Protein AF-K1SAJ4-F1 (afdb_monomer_lite)

InterPro domains:
  IPR003029 S1 domain [PS50126] (34-60)
  IPR003029 S1 domain [SM00316] (32-92)
  IPR012340 Nucleic acid-binding, OB-fold [G3DSA:2.40.50.140] (32-91)
  IPR012340 Nucleic acid-binding, OB-fold [SSF50249] (13-89)

Secondary structure (DSSP, 8-state):
--EEEEE-TTSPEEEESGGGG--HHHHHTT--TT-EEEEEEEEEETTEEEEEEETTEEEEE---TT--TT-EEEEEEEEEEGGGTEEEEEEEES------------S--SS--SEEE-S-TT-SS--EEE-

Radius of gyration: 16.18 Å; chains: 1; bounding box: 36×30×43 Å

Foldseek 3Di:
DWAFQDADPVRDTDIDPQLQQDALVVVCVVDDAFDKAKWFFAAADPQFTWTHRGRNAIATEGHDPVDDGGFIFIWHFHDQDQQASHTYIYTDGRDDPDRDDHDRDTPDDDDHDQKGWRHDPNYPDTDIGGD

Sequence (131 aa):
LCAIKNRDEQDRIVLTLRELLGTWSENAACFAAGETVVGIVRSVEDYGVFIEIAPNLAGLAEPDTALHPGQTVSVYIKSILPDKMKIKLVVVNKNLNQKMRFEPHYFVTRGRLDRWIYSTPQSRKQIETVF

Structure (mmCIF, N/CA/C/O backbone):
data_AF-K1SAJ4-F1
#
_entry.id   AF-K1SAJ4-F1
#
loop_
_atom_site.group_PDB
_atom_site.id
_atom_site.type_symbol
_atom_site.label_atom_id
_atom_site.label_alt_id
_atom_site.label_comp_id
_atom_site.label_asym_id
_atom_site.label_entity_id
_atom_site.label_seq_id
_atom_site.pdbx_PDB_ins_code
_atom_site.Cartn_x
_atom_site.Cartn_y
_atom_site.Cartn_z
_atom_site.occupancy
_atom_site.B_iso_or_equiv
_atom_site.auth_seq_id
_atom_site.auth_comp_id
_atom_site.auth_asym_id
_atom_site.auth_atom_id
_atom_site.pdbx_PDB_model_num
ATOM 1 N N . LEU A 1 1 ? -20.354 2.437 5.449 1.00 83.31 1 LEU A N 1
ATOM 2 C CA . LEU A 1 1 ? -19.931 1.538 6.547 1.00 83.31 1 LEU A CA 1
ATOM 3 C C . LEU A 1 1 ? -18.793 2.217 7.304 1.00 83.31 1 LEU A C 1
ATOM 5 O O . LEU A 1 1 ? -17.989 2.819 6.616 1.00 83.31 1 LEU A O 1
ATOM 9 N N . CYS A 1 2 ? -18.717 2.175 8.638 1.00 88.31 2 CYS A N 1
ATOM 10 C CA . CYS A 1 2 ? -17.608 2.748 9.424 1.00 88.31 2 CYS A CA 1
ATOM 11 C C . CYS A 1 2 ? -17.480 2.051 10.790 1.00 88.31 2 CYS A C 1
ATOM 13 O O . CYS A 1 2 ? -18.470 1.517 11.288 1.00 88.31 2 CYS A O 1
ATOM 15 N N . ALA A 1 3 ? -16.293 2.093 11.398 1.00 91.00 3 ALA A N 1
ATOM 16 C CA . ALA A 1 3 ? -16.049 1.634 12.763 1.00 91.00 3 ALA A CA 1
ATOM 17 C C . ALA A 1 3 ? -15.833 2.828 13.698 1.00 91.00 3 ALA A C 1
ATOM 19 O O . ALA A 1 3 ? -15.268 3.843 13.291 1.00 91.00 3 ALA A O 1
ATOM 20 N N . ILE A 1 4 ? -16.275 2.707 14.949 1.00 91.94 4 ILE A N 1
ATOM 21 C CA . ILE A 1 4 ? -15.950 3.671 16.004 1.00 91.94 4 ILE A CA 1
ATOM 22 C C . ILE A 1 4 ? -14.535 3.363 16.462 1.00 91.94 4 ILE A C 1
ATOM 24 O O . ILE A 1 4 ? -14.306 2.259 16.933 1.00 91.94 4 ILE A O 1
ATOM 28 N N . LYS A 1 5 ? -13.613 4.314 16.294 1.00 90.62 5 LYS A N 1
ATOM 29 C CA . LYS A 1 5 ? -12.206 4.168 16.669 1.00 90.62 5 LYS A CA 1
ATOM 30 C C . LYS A 1 5 ? -11.974 4.439 18.150 1.00 90.62 5 LYS A C 1
ATOM 32 O O . LYS A 1 5 ? -11.359 3.627 18.815 1.00 90.62 5 LYS A O 1
ATOM 37 N N . ASN A 1 6 ? -12.406 5.604 18.619 1.00 92.44 6 ASN A N 1
ATOM 38 C CA . ASN A 1 6 ? -12.320 6.050 20.008 1.00 92.44 6 ASN A CA 1
ATOM 39 C C . ASN A 1 6 ? -13.181 7.314 20.194 1.00 92.44 6 ASN A C 1
ATOM 41 O O . ASN A 1 6 ? -13.912 7.726 19.286 1.00 92.44 6 ASN A O 1
ATOM 45 N N . ARG A 1 7 ? -13.090 7.928 21.376 1.00 94.00 7 ARG A N 1
ATOM 46 C CA . ARG A 1 7 ? -13.540 9.300 21.629 1.00 94.00 7 ARG A CA 1
ATOM 47 C C . ARG A 1 7 ? -12.326 10.212 21.750 1.00 94.00 7 ARG A C 1
ATOM 49 O O . ARG A 1 7 ? -11.306 9.791 22.294 1.00 94.00 7 ARG A O 1
ATOM 56 N N . ASP A 1 8 ? -12.417 11.415 21.201 1.00 93.44 8 ASP A N 1
ATOM 57 C CA . ASP A 1 8 ? -11.362 12.416 21.355 1.00 93.44 8 ASP A CA 1
ATOM 58 C C . ASP A 1 8 ? -11.462 13.159 22.700 1.00 93.44 8 ASP A C 1
ATOM 60 O O . ASP A 1 8 ? -12.353 12.905 23.509 1.00 93.44 8 ASP A O 1
ATOM 64 N N . GLU A 1 9 ? -10.538 14.092 22.944 1.00 94.62 9 GLU A N 1
ATOM 65 C 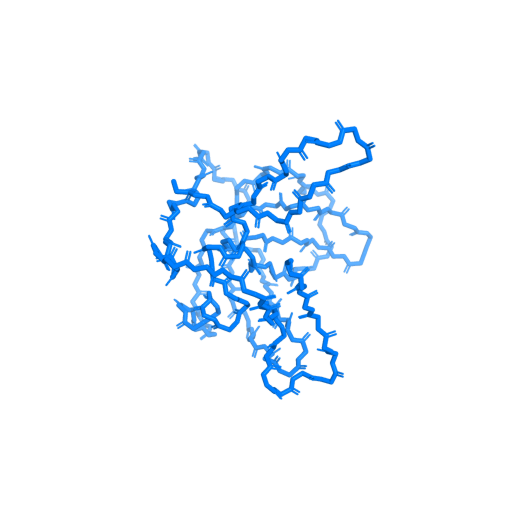CA . GLU A 1 9 ? -10.483 14.893 24.179 1.00 94.62 9 GLU A CA 1
ATOM 66 C C . GLU A 1 9 ? -11.742 15.747 24.416 1.00 94.62 9 GLU A C 1
ATOM 68 O O . GLU A 1 9 ? -11.988 16.199 25.531 1.00 94.62 9 GLU A O 1
ATOM 73 N N . GLN A 1 10 ? -12.548 15.965 23.374 1.00 96.12 10 GLN A N 1
ATOM 74 C CA . GLN A 1 10 ? -13.785 16.745 23.400 1.00 96.12 10 GLN A CA 1
ATOM 75 C C . GLN A 1 10 ? -15.028 15.838 23.458 1.00 96.12 10 GLN A C 1
ATOM 77 O O . GLN A 1 10 ? -16.137 16.303 23.203 1.00 96.12 10 GLN A O 1
ATOM 82 N N . ASP A 1 11 ? -14.842 14.552 23.775 1.00 93.88 11 ASP A N 1
ATOM 83 C CA . ASP A 1 11 ? -15.873 13.511 23.839 1.00 93.88 11 ASP A CA 1
ATOM 84 C C . ASP A 1 11 ? -16.600 13.245 22.504 1.00 93.88 11 ASP A C 1
ATOM 86 O O . ASP A 1 11 ? -17.705 12.694 22.453 1.00 93.88 11 ASP A O 1
ATOM 90 N N . ARG A 1 12 ? -15.981 13.598 21.372 1.00 96.00 12 ARG A N 1
ATOM 91 C CA . ARG A 1 12 ? -16.549 13.324 20.047 1.00 96.00 12 ARG A CA 1
ATOM 92 C C . ARG A 1 12 ? -16.173 11.926 19.588 1.00 96.00 12 ARG A C 1
ATOM 94 O O . ARG A 1 12 ? -15.053 11.467 19.790 1.00 96.00 12 ARG A O 1
ATOM 101 N N . ILE A 1 13 ? -17.104 11.266 18.905 1.00 94.56 13 ILE A N 1
ATOM 102 C CA . ILE A 1 13 ? -16.881 9.940 18.323 1.00 94.56 13 ILE A CA 1
ATOM 103 C C . ILE A 1 13 ? -15.970 10.070 17.099 1.00 94.56 13 ILE A C 1
ATOM 105 O O . ILE A 1 13 ? -16.333 10.702 16.107 1.00 94.56 13 ILE A O 1
ATOM 109 N N . VAL A 1 14 ? -14.814 9.413 17.147 1.00 94.06 14 VAL A N 1
ATOM 110 C CA . VAL A 1 14 ? -13.897 9.295 16.012 1.00 94.06 14 VAL A CA 1
ATOM 111 C C . VAL A 1 14 ? -14.259 8.045 15.224 1.00 94.06 14 VAL A C 1
ATOM 113 O O . VAL A 1 14 ? -14.325 6.946 15.773 1.00 94.06 14 VAL A O 1
ATOM 116 N N . LEU A 1 15 ? -14.483 8.204 13.923 1.00 93.88 15 LEU A N 1
ATOM 117 C CA . LEU A 1 15 ? -14.830 7.111 13.019 1.00 93.88 15 LEU A CA 1
ATOM 118 C C . LEU A 1 15 ? -13.646 6.752 12.120 1.00 93.88 15 LEU A C 1
ATOM 120 O O . LEU A 1 15 ? -12.860 7.613 11.730 1.00 93.88 15 LEU A O 1
ATOM 124 N N . THR A 1 16 ? -13.543 5.479 11.754 1.00 91.75 16 THR A N 1
ATOM 125 C CA . THR A 1 16 ? -12.525 4.973 10.832 1.00 91.75 16 THR A CA 1
ATOM 126 C C . THR A 1 16 ? -13.130 4.068 9.763 1.00 91.75 16 THR A C 1
ATOM 128 O O . THR A 1 16 ? -14.070 3.306 10.002 1.00 91.75 16 THR A O 1
ATOM 131 N N . LEU A 1 17 ? -12.578 4.174 8.555 1.00 92.25 17 LEU A N 1
ATOM 132 C CA . LEU A 1 17 ? -12.814 3.249 7.443 1.00 92.25 17 LEU A CA 1
ATOM 133 C C . LEU A 1 17 ? -11.650 2.280 7.251 1.00 92.25 17 LEU A C 1
ATOM 135 O O . LEU A 1 17 ? -11.812 1.255 6.600 1.00 92.25 17 LEU A O 1
ATOM 139 N N . ARG A 1 18 ? -10.477 2.612 7.793 1.00 91.06 18 ARG A N 1
ATOM 140 C CA . ARG A 1 18 ? -9.210 1.978 7.442 1.00 91.06 18 ARG A CA 1
ATOM 141 C C . ARG A 1 18 ? -9.221 0.486 7.748 1.00 91.06 18 ARG A C 1
ATOM 143 O O . ARG A 1 18 ? -8.875 -0.310 6.887 1.00 91.06 18 ARG A O 1
ATOM 150 N N . GLU A 1 19 ? -9.657 0.119 8.943 1.00 92.88 19 GLU A N 1
ATOM 151 C CA . GLU A 1 19 ? -9.731 -1.264 9.411 1.00 92.88 19 GLU A CA 1
ATOM 152 C C . GLU A 1 19 ? -10.815 -2.073 8.687 1.00 92.88 19 GLU A C 1
ATOM 154 O O . GLU A 1 19 ? -10.771 -3.291 8.668 1.00 92.88 19 GLU A O 1
ATOM 159 N N . LEU A 1 20 ? -11.771 -1.425 8.019 1.00 93.12 20 LEU A N 1
ATOM 160 C CA . LEU A 1 20 ? -12.790 -2.138 7.244 1.00 93.12 20 LEU A CA 1
ATOM 161 C C . LEU A 1 20 ? -12.281 -2.528 5.854 1.00 93.12 20 LEU A C 1
ATOM 163 O O . LEU A 1 20 ? -12.811 -3.457 5.255 1.00 93.12 20 LEU A O 1
ATOM 167 N N . LEU A 1 21 ? -11.255 -1.833 5.356 1.00 93.44 21 LEU A N 1
ATOM 168 C CA . LEU A 1 21 ? -10.667 -2.014 4.025 1.00 93.44 21 LEU A CA 1
ATOM 169 C C . LEU A 1 21 ? -9.527 -3.048 4.008 1.00 93.44 21 LEU A C 1
ATOM 171 O O . LEU A 1 21 ? -8.708 -3.056 3.094 1.00 93.44 21 LEU A O 1
ATOM 175 N N . GLY A 1 22 ? -9.457 -3.908 5.025 1.00 92.75 22 GLY A N 1
ATOM 176 C CA . GLY A 1 22 ? -8.538 -5.043 5.068 1.00 92.75 22 GLY A CA 1
ATOM 177 C C . GLY A 1 22 ? -7.131 -4.707 5.546 1.00 92.75 22 GLY A C 1
ATOM 178 O O . GLY A 1 22 ? -6.664 -3.566 5.540 1.00 92.75 22 GLY A O 1
ATOM 179 N N . THR A 1 23 ? -6.445 -5.740 6.003 1.00 94.38 23 THR A N 1
ATOM 180 C CA . THR A 1 23 ? -5.051 -5.720 6.437 1.00 94.38 23 THR A CA 1
ATOM 181 C C . THR A 1 23 ? -4.104 -5.636 5.241 1.00 94.38 23 THR A C 1
ATOM 183 O O . THR A 1 23 ? -4.506 -5.745 4.081 1.00 94.38 23 THR A O 1
ATOM 186 N N . TRP A 1 24 ? -2.807 -5.472 5.516 1.00 94.38 24 TRP A N 1
ATOM 187 C CA . TRP A 1 24 ? -1.793 -5.568 4.467 1.00 94.38 24 TRP A CA 1
ATOM 188 C C . TRP A 1 24 ? -1.839 -6.938 3.778 1.00 94.38 24 TRP A C 1
ATOM 190 O O . TRP A 1 24 ? -1.783 -7.001 2.556 1.00 94.38 24 TRP A O 1
ATOM 200 N N . SER A 1 25 ? -1.979 -8.025 4.549 1.00 93.75 25 SER A N 1
ATOM 201 C CA . SER A 1 25 ? -1.997 -9.399 4.028 1.00 93.75 25 SER A CA 1
ATOM 202 C C . SER A 1 25 ? -3.195 -9.660 3.124 1.00 93.75 25 SER A C 1
ATOM 204 O O . SER A 1 25 ? -3.031 -10.223 2.048 1.00 93.75 25 SER A O 1
ATOM 206 N N . GLU A 1 26 ? -4.385 -9.246 3.558 1.00 95.06 26 GLU A N 1
ATOM 207 C CA . GLU A 1 26 ? -5.626 -9.436 2.804 1.00 95.06 26 GLU A CA 1
ATOM 208 C C . GLU A 1 26 ? -5.580 -8.709 1.462 1.00 95.06 26 GLU A C 1
ATOM 210 O O . GLU A 1 26 ? -5.859 -9.312 0.431 1.00 95.06 26 GLU A O 1
ATOM 215 N N . ASN A 1 27 ? -5.142 -7.448 1.459 1.00 95.50 27 ASN A N 1
ATOM 216 C CA . ASN A 1 27 ? -5.008 -6.690 0.220 1.00 95.50 27 ASN A CA 1
ATOM 217 C C . ASN A 1 27 ? -3.870 -7.228 -0.659 1.00 95.50 27 ASN A C 1
ATOM 219 O O . ASN A 1 27 ? -4.018 -7.298 -1.874 1.00 95.50 27 ASN A O 1
ATOM 223 N N . ALA A 1 28 ? -2.736 -7.630 -0.075 1.00 95.25 28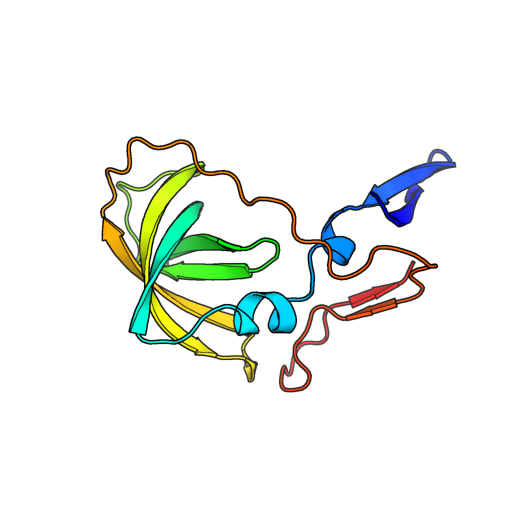 ALA A N 1
ATOM 224 C CA . ALA A 1 28 ? -1.612 -8.185 -0.833 1.00 95.25 28 ALA A CA 1
ATOM 225 C C . ALA A 1 28 ? -1.953 -9.527 -1.496 1.00 95.25 28 ALA A C 1
ATOM 227 O O . ALA A 1 28 ? -1.416 -9.821 -2.559 1.00 95.25 28 ALA A O 1
ATOM 228 N N . ALA A 1 29 ? -2.849 -10.321 -0.901 1.00 94.69 29 ALA A N 1
ATOM 229 C CA . ALA A 1 29 ? -3.301 -11.596 -1.456 1.00 94.69 29 ALA A CA 1
ATOM 230 C C . ALA A 1 29 ? -4.096 -11.445 -2.766 1.00 94.69 29 ALA A C 1
ATOM 232 O O . ALA A 1 29 ? -4.244 -12.420 -3.499 1.00 94.69 29 ALA A O 1
ATOM 233 N N . CYS A 1 30 ? -4.582 -10.240 -3.080 1.00 93.81 30 CYS A N 1
ATOM 234 C CA . CYS A 1 30 ? -5.233 -9.935 -4.353 1.00 93.81 30 CYS A CA 1
ATOM 235 C C . CYS A 1 30 ? -4.247 -9.768 -5.519 1.00 93.81 30 CYS A C 1
ATOM 237 O O . CYS A 1 30 ? -4.698 -9.585 -6.647 1.00 93.81 30 CYS A O 1
ATOM 239 N N . PHE A 1 31 ? -2.937 -9.816 -5.256 1.00 96.25 31 PHE A N 1
ATOM 240 C CA . PHE A 1 31 ? -1.894 -9.535 -6.236 1.00 96.25 31 PHE A CA 1
ATOM 241 C C . PHE A 1 31 ? -0.821 -10.630 -6.285 1.00 96.25 31 PHE A C 1
ATOM 243 O O . PHE A 1 31 ? -0.535 -11.311 -5.298 1.00 96.25 31 PHE A O 1
ATOM 250 N N . ALA A 1 32 ? -0.164 -10.753 -7.434 1.00 96.75 32 ALA A N 1
ATOM 251 C CA . ALA A 1 32 ? 0.944 -11.658 -7.693 1.00 96.75 32 ALA A CA 1
ATOM 252 C C . ALA A 1 32 ? 2.170 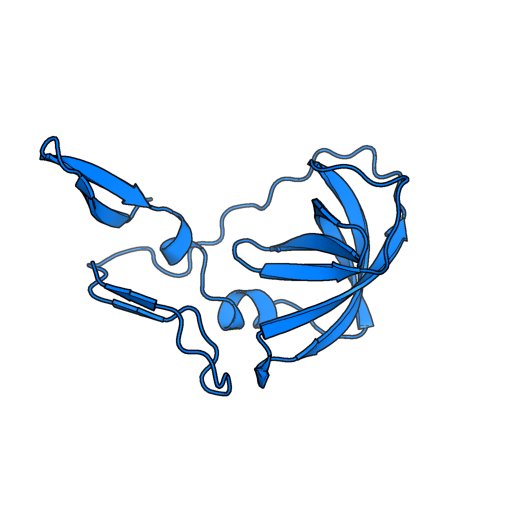-10.906 -8.232 1.00 96.75 32 ALA A C 1
ATOM 254 O O . ALA A 1 32 ? 2.076 -9.918 -8.956 1.00 96.75 32 ALA A O 1
ATOM 255 N N . ALA A 1 33 ? 3.370 -11.395 -7.913 1.00 97.31 33 ALA A N 1
ATOM 256 C CA . ALA A 1 33 ? 4.569 -10.895 -8.578 1.00 97.31 33 ALA A CA 1
ATOM 257 C C . ALA A 1 33 ? 4.522 -11.252 -10.073 1.00 97.31 33 ALA A C 1
ATOM 259 O O . ALA A 1 33 ? 4.196 -12.381 -10.432 1.00 97.31 33 ALA A O 1
ATOM 260 N N . GLY A 1 34 ? 4.890 -10.303 -10.930 1.00 97.31 34 GLY A N 1
ATOM 261 C CA . GLY A 1 34 ? 4.883 -10.480 -12.381 1.00 97.31 34 GLY A CA 1
ATOM 262 C C . GLY A 1 34 ? 3.721 -9.819 -13.115 1.00 97.31 34 GLY A C 1
ATOM 263 O O . GLY A 1 34 ? 3.742 -9.770 -14.342 1.00 97.31 34 GLY A O 1
ATOM 264 N N . GLU A 1 35 ? 2.728 -9.290 -12.405 1.00 97.12 35 GLU A N 1
ATOM 265 C CA . GLU A 1 35 ? 1.622 -8.577 -13.038 1.00 97.12 35 GLU A CA 1
ATOM 266 C C . GLU A 1 35 ? 1.851 -7.059 -13.089 1.00 97.12 35 GLU A C 1
ATOM 268 O O . GLU A 1 35 ? 2.644 -6.492 -12.330 1.00 97.12 35 GLU A O 1
ATOM 273 N N . THR A 1 36 ? 1.115 -6.399 -13.983 1.00 96.94 36 THR A N 1
ATOM 274 C CA . THR A 1 36 ? 1.081 -4.942 -14.106 1.00 96.94 36 THR A CA 1
ATOM 275 C C . THR A 1 36 ? -0.283 -4.435 -13.665 1.00 96.94 36 THR A C 1
ATOM 277 O O . THR A 1 36 ? -1.301 -4.818 -14.237 1.00 96.94 36 THR A O 1
ATOM 280 N N . VAL A 1 37 ? -0.299 -3.535 -12.689 1.00 95.75 37 VAL A N 1
ATOM 281 C CA . VAL A 1 37 ? -1.515 -2.942 -12.123 1.00 95.75 37 VAL A CA 1
ATOM 282 C C . VAL A 1 37 ? -1.490 -1.428 -12.247 1.00 95.75 37 VAL A C 1
ATOM 284 O O . VAL A 1 37 ? -0.462 -0.821 -12.559 1.00 95.75 37 VAL A O 1
ATOM 287 N N . VAL A 1 38 ? -2.636 -0.800 -12.012 1.00 95.75 38 VAL A N 1
ATOM 288 C CA . VAL A 1 38 ? -2.719 0.652 -11.872 1.00 95.75 38 VAL A CA 1
ATOM 289 C C . VAL A 1 38 ? -2.591 1.003 -10.394 1.00 95.75 38 VAL A C 1
ATOM 291 O O . VAL A 1 38 ? -3.187 0.349 -9.542 1.00 95.75 38 VAL A O 1
ATOM 294 N N . GLY A 1 39 ? -1.806 2.031 -10.098 1.00 95.75 39 GLY A N 1
ATOM 295 C CA . GLY A 1 39 ? -1.661 2.586 -8.764 1.00 95.75 39 GLY A CA 1
ATOM 296 C C . GLY A 1 39 ? -1.688 4.108 -8.774 1.00 95.75 39 GLY A C 1
ATOM 297 O O . GLY A 1 39 ? -1.637 4.753 -9.823 1.00 95.75 39 GLY A O 1
ATOM 298 N N . ILE A 1 40 ? -1.762 4.683 -7.581 1.00 96.19 40 ILE A N 1
ATOM 299 C CA . ILE A 1 40 ? -1.789 6.125 -7.352 1.00 96.19 40 ILE A CA 1
ATOM 300 C C . ILE A 1 40 ? -0.548 6.498 -6.547 1.00 96.19 40 ILE A C 1
ATOM 302 O O . ILE A 1 40 ? -0.270 5.907 -5.502 1.00 96.19 40 ILE A O 1
ATOM 306 N N . VAL A 1 41 ? 0.214 7.479 -7.024 1.00 96.62 41 VAL A N 1
ATOM 307 C CA . VAL A 1 41 ? 1.372 8.009 -6.300 1.00 96.62 41 VAL A CA 1
ATOM 308 C C . VAL A 1 41 ? 0.884 8.649 -5.002 1.00 96.62 41 VAL A C 1
ATOM 310 O O . VAL A 1 41 ? 0.093 9.589 -5.018 1.00 96.62 41 VAL A O 1
ATOM 313 N N . ARG A 1 42 ? 1.357 8.143 -3.866 1.00 95.94 42 ARG A N 1
ATOM 314 C CA . ARG A 1 42 ? 1.004 8.643 -2.535 1.00 95.94 42 ARG A CA 1
ATOM 315 C C . ARG A 1 42 ? 1.989 9.699 -2.053 1.00 95.94 42 ARG A C 1
ATOM 317 O O . ARG A 1 42 ? 1.568 10.742 -1.563 1.00 95.94 42 ARG A O 1
ATOM 324 N N . SER A 1 43 ? 3.283 9.424 -2.184 1.00 96.81 43 SER A N 1
ATOM 325 C CA . SER A 1 43 ? 4.350 10.375 -1.880 1.00 96.81 43 SER A CA 1
ATOM 326 C C . SER A 1 43 ? 5.584 10.096 -2.731 1.00 96.81 43 SER A C 1
ATOM 328 O O . SER A 1 43 ? 5.762 8.994 -3.260 1.00 96.81 43 SER A O 1
ATOM 330 N N . VAL A 1 44 ? 6.409 11.124 -2.883 1.00 97.12 44 VAL A N 1
ATOM 331 C CA . VAL A 1 44 ? 7.670 11.088 -3.621 1.00 97.12 44 VAL A CA 1
ATOM 332 C C . VAL A 1 44 ? 8.743 11.514 -2.636 1.00 97.12 44 VAL A C 1
ATOM 334 O O . VAL A 1 44 ? 8.684 12.623 -2.115 1.00 97.12 44 VAL A O 1
ATOM 337 N N . GLU A 1 45 ? 9.688 10.622 -2.371 1.00 96.56 45 GLU A N 1
ATOM 338 C CA . GLU A 1 45 ? 10.821 10.856 -1.481 1.00 96.56 45 GLU A CA 1
ATOM 339 C C . GLU A 1 45 ? 12.126 10.712 -2.274 1.00 96.56 45 GLU A C 1
ATOM 341 O O . GLU A 1 45 ? 12.165 10.030 -3.303 1.00 96.56 45 GLU A O 1
ATOM 346 N N . ASP A 1 46 ? 13.228 11.256 -1.755 1.00 95.31 46 ASP A N 1
ATOM 347 C CA . ASP A 1 46 ? 14.546 11.181 -2.412 1.00 95.31 46 ASP A CA 1
ATOM 348 C C . ASP A 1 46 ? 15.008 9.738 -2.680 1.00 95.31 46 ASP A C 1
ATOM 350 O O . ASP A 1 46 ? 15.741 9.465 -3.629 1.00 95.31 46 ASP A O 1
ATOM 354 N N . TYR A 1 47 ? 14.577 8.794 -1.839 1.00 95.25 47 TYR A N 1
ATOM 355 C CA . TYR A 1 47 ? 14.948 7.380 -1.929 1.00 95.25 47 TYR A CA 1
ATOM 356 C C . TYR A 1 47 ? 13.928 6.512 -2.677 1.00 95.25 47 TYR A C 1
ATOM 358 O O . TYR A 1 47 ? 14.180 5.319 -2.867 1.00 95.25 47 TYR A O 1
ATOM 366 N N . GLY A 1 48 ? 12.789 7.063 -3.100 1.00 96.88 48 GLY A N 1
ATOM 367 C CA . GLY A 1 48 ? 11.812 6.315 -3.882 1.00 96.88 48 GLY A CA 1
ATOM 368 C C . GLY A 1 48 ? 10.409 6.899 -3.873 1.00 96.88 48 GLY A C 1
ATOM 369 O O . GLY A 1 48 ? 10.084 7.822 -3.129 1.00 96.88 48 GLY A O 1
ATOM 370 N N . VAL A 1 49 ? 9.552 6.312 -4.705 1.00 98.06 49 VAL A N 1
ATOM 371 C CA . VAL A 1 49 ? 8.160 6.740 -4.870 1.00 98.06 49 VAL A CA 1
ATOM 372 C C . VAL A 1 49 ? 7.225 5.708 -4.257 1.00 98.06 49 VAL A C 1
ATOM 374 O O . VAL A 1 49 ? 7.262 4.529 -4.620 1.00 98.06 49 VAL A O 1
ATOM 377 N N . PHE A 1 50 ? 6.373 6.144 -3.331 1.00 98.06 50 PHE A N 1
ATOM 378 C CA . PHE A 1 50 ? 5.349 5.293 -2.735 1.00 98.06 50 PHE A CA 1
ATOM 379 C C . PHE A 1 50 ? 4.094 5.323 -3.591 1.00 98.06 50 PHE A C 1
ATOM 381 O O . PHE A 1 50 ? 3.499 6.379 -3.798 1.00 98.06 50 PHE A O 1
ATOM 388 N N . ILE A 1 51 ? 3.674 4.154 -4.063 1.00 97.62 51 ILE A N 1
ATOM 389 C CA . ILE A 1 51 ? 2.529 4.002 -4.958 1.00 97.62 51 ILE A CA 1
ATOM 390 C C . ILE A 1 51 ? 1.535 3.066 -4.284 1.00 97.62 51 ILE A C 1
ATOM 392 O O . ILE A 1 51 ? 1.854 1.916 -3.981 1.00 97.62 51 ILE A O 1
ATOM 396 N N . GLU A 1 52 ? 0.341 3.576 -4.010 1.00 96.94 52 GLU A N 1
ATOM 397 C CA . GLU A 1 52 ? -0.775 2.795 -3.492 1.00 96.94 52 GLU A CA 1
ATOM 398 C C . GLU A 1 52 ? -1.403 2.003 -4.641 1.00 96.94 52 GLU A C 1
ATOM 400 O O . GLU A 1 52 ? -1.688 2.573 -5.692 1.00 96.94 52 GLU A O 1
ATOM 405 N N . ILE A 1 53 ? -1.584 0.695 -4.458 1.00 95.81 53 ILE A N 1
ATOM 406 C CA . ILE A 1 53 ? -2.178 -0.208 -5.466 1.00 95.81 53 ILE A CA 1
ATOM 407 C C . ILE A 1 53 ? -3.483 -0.850 -4.977 1.00 95.81 53 ILE A C 1
ATOM 409 O O . ILE A 1 53 ? -4.244 -1.390 -5.773 1.00 95.81 53 ILE A O 1
ATOM 413 N N . ALA A 1 54 ? -3.751 -0.764 -3.675 1.00 95.19 54 ALA A N 1
ATOM 414 C CA . ALA A 1 54 ? -5.022 -1.074 -3.036 1.00 95.19 54 ALA A CA 1
ATOM 415 C C . ALA A 1 54 ? -5.090 -0.337 -1.686 1.00 95.19 54 ALA A C 1
ATOM 417 O O . ALA A 1 54 ? -4.041 0.058 -1.162 1.00 95.19 54 ALA A O 1
ATOM 418 N N . PRO A 1 55 ? -6.283 -0.171 -1.085 1.00 92.94 55 PRO A N 1
ATOM 419 C CA . PRO A 1 55 ? -6.399 0.376 0.260 1.00 92.94 55 PRO A CA 1
ATOM 420 C C . PRO A 1 55 ? -5.468 -0.337 1.244 1.00 92.94 55 PRO A C 1
ATOM 422 O O . PRO A 1 55 ? -5.319 -1.553 1.204 1.00 92.94 55 PRO A O 1
ATOM 425 N N . ASN A 1 56 ? -4.816 0.421 2.128 1.00 93.00 56 ASN A N 1
ATOM 426 C CA . ASN A 1 56 ? -3.834 -0.101 3.093 1.00 93.00 56 ASN A CA 1
ATOM 427 C C . ASN A 1 56 ? -2.605 -0.803 2.478 1.00 93.00 56 ASN A C 1
ATOM 429 O O . ASN A 1 56 ? -1.786 -1.343 3.230 1.00 93.00 56 ASN A O 1
ATOM 433 N N . LEU A 1 57 ? -2.423 -0.751 1.155 1.00 95.56 57 LEU A N 1
ATOM 434 C CA . LEU A 1 57 ? -1.352 -1.437 0.446 1.00 95.56 57 LEU A CA 1
ATOM 435 C C . LEU A 1 57 ? -0.618 -0.499 -0.518 1.00 95.56 57 LEU A C 1
ATOM 437 O O . LEU A 1 57 ? -1.068 -0.203 -1.625 1.00 95.56 57 LEU A O 1
ATOM 441 N N . ALA A 1 58 ? 0.578 -0.080 -0.104 1.00 96.62 58 ALA A N 1
ATOM 442 C CA . ALA A 1 58 ? 1.495 0.687 -0.937 1.00 96.62 58 ALA A CA 1
ATOM 443 C C . ALA A 1 58 ? 2.791 -0.086 -1.199 1.00 96.62 58 ALA A C 1
ATOM 445 O O . ALA A 1 58 ? 3.323 -0.768 -0.317 1.00 96.62 58 ALA A O 1
ATOM 446 N N . GLY A 1 59 ? 3.308 0.052 -2.416 1.00 97.50 59 GLY A N 1
ATOM 447 C CA . GLY A 1 59 ? 4.631 -0.409 -2.809 1.00 97.50 59 GLY A CA 1
ATOM 448 C C . GLY A 1 59 ? 5.606 0.745 -3.016 1.00 97.50 59 GLY A C 1
ATOM 449 O O . GLY A 1 59 ? 5.217 1.910 -3.065 1.00 97.50 59 GLY A O 1
ATOM 450 N N . LEU A 1 60 ? 6.886 0.399 -3.125 1.00 98.38 60 LEU A N 1
ATOM 451 C CA . LEU A 1 60 ? 7.986 1.330 -3.350 1.00 98.38 60 LEU A CA 1
ATOM 452 C C . LEU A 1 60 ? 8.572 1.101 -4.744 1.00 98.38 60 LEU A C 1
ATOM 454 O O . LEU A 1 60 ? 8.984 -0.021 -5.063 1.00 98.38 60 LEU A O 1
ATOM 458 N N . ALA A 1 61 ? 8.623 2.165 -5.537 1.00 98.25 61 ALA A N 1
ATOM 459 C CA . ALA A 1 61 ? 9.352 2.240 -6.797 1.00 98.25 61 ALA A CA 1
ATOM 460 C C . ALA A 1 61 ? 10.638 3.068 -6.639 1.00 98.25 61 ALA A C 1
ATOM 462 O O . ALA A 1 61 ? 10.847 3.729 -5.617 1.00 98.25 61 ALA A O 1
ATOM 463 N N . GLU A 1 62 ? 11.506 3.013 -7.649 1.00 97.56 62 GLU A N 1
ATOM 464 C CA . GLU A 1 62 ? 12.721 3.832 -7.708 1.00 97.56 62 GLU A CA 1
ATOM 465 C C . GLU A 1 62 ? 12.395 5.339 -7.708 1.00 97.56 62 GLU A C 1
ATOM 467 O O . GLU A 1 62 ? 11.285 5.720 -8.099 1.00 97.56 62 GLU A O 1
ATOM 472 N N . PRO A 1 63 ? 13.324 6.196 -7.239 1.00 96.62 63 PRO A N 1
ATOM 473 C CA . PRO A 1 63 ? 13.129 7.641 -7.237 1.00 96.62 63 PRO A CA 1
ATOM 474 C C . PRO A 1 63 ? 12.847 8.165 -8.641 1.00 96.62 63 PRO A C 1
ATOM 476 O O . PRO A 1 63 ? 13.564 7.853 -9.590 1.00 96.62 63 PRO A O 1
ATOM 479 N N . ASP A 1 64 ? 11.821 8.999 -8.756 1.00 95.69 64 ASP A N 1
ATOM 480 C CA . ASP A 1 64 ? 11.425 9.590 -10.024 1.00 95.69 64 ASP A CA 1
ATOM 481 C C . ASP A 1 64 ? 10.815 10.967 -9.779 1.00 95.69 64 ASP A C 1
ATOM 483 O O . ASP A 1 64 ? 9.659 11.098 -9.375 1.00 95.69 64 ASP A O 1
ATOM 487 N N . THR A 1 65 ? 11.612 12.007 -10.010 1.00 91.06 65 THR A N 1
ATOM 488 C CA . THR A 1 65 ? 11.221 13.398 -9.746 1.00 91.06 65 THR A CA 1
ATOM 489 C C . THR A 1 65 ? 10.159 13.922 -10.710 1.00 91.06 65 THR A C 1
ATOM 491 O O . THR A 1 65 ? 9.600 14.990 -10.474 1.00 91.06 65 THR A O 1
ATOM 494 N N . ALA A 1 66 ? 9.851 13.188 -11.787 1.00 93.94 66 ALA A N 1
ATOM 495 C CA . ALA A 1 66 ? 8.766 13.545 -12.694 1.00 93.94 66 ALA A CA 1
ATOM 496 C C . ALA A 1 66 ? 7.384 13.129 -12.158 1.00 93.94 66 ALA A C 1
ATOM 498 O O . ALA A 1 66 ? 6.365 13.580 -12.684 1.00 93.94 66 ALA A O 1
ATOM 499 N N . LEU A 1 67 ? 7.335 12.257 -11.145 1.00 95.62 67 LEU A N 1
ATOM 500 C CA . LEU A 1 67 ? 6.091 11.841 -10.506 1.00 95.62 67 LEU A CA 1
ATOM 501 C C . LEU A 1 67 ? 5.672 12.824 -9.414 1.00 95.62 67 LEU A C 1
ATOM 503 O O . LEU A 1 67 ? 6.501 13.485 -8.795 1.00 95.62 67 LEU A O 1
ATOM 507 N N . HIS A 1 68 ? 4.369 12.903 -9.155 1.00 95.19 68 HIS A N 1
ATOM 508 C CA . HIS A 1 68 ? 3.810 13.746 -8.097 1.00 95.19 68 HIS A CA 1
ATOM 509 C C . HIS A 1 68 ? 2.636 13.059 -7.382 1.00 95.19 68 HIS A C 1
ATOM 511 O O . HIS A 1 68 ? 1.945 12.235 -7.988 1.00 95.19 68 HIS A O 1
ATOM 517 N N . PRO A 1 69 ? 2.377 13.381 -6.098 1.00 96.06 69 PRO A N 1
ATOM 518 C CA . PRO A 1 69 ? 1.247 12.829 -5.353 1.00 96.06 69 PRO A CA 1
ATOM 519 C C . PRO A 1 69 ? -0.095 13.003 -6.078 1.00 96.06 69 PRO A C 1
ATOM 521 O O . PRO A 1 69 ? -0.391 14.062 -6.629 1.00 96.06 69 PRO A O 1
ATOM 524 N N . GLY A 1 70 ? -0.917 11.955 -6.065 1.00 93.44 70 GLY A N 1
ATOM 525 C CA . GLY A 1 70 ? -2.206 11.882 -6.756 1.00 93.44 70 GLY A CA 1
ATOM 526 C C . GLY A 1 70 ? -2.128 11.434 -8.219 1.00 93.44 70 GLY A C 1
ATOM 527 O O . GLY A 1 70 ? -3.166 11.133 -8.810 1.00 93.44 70 GLY A O 1
ATOM 528 N N . GLN A 1 71 ? -0.932 11.344 -8.810 1.00 94.38 71 GLN A N 1
ATOM 529 C CA . GLN A 1 71 ? -0.766 10.875 -10.185 1.00 94.38 71 GLN A CA 1
ATOM 530 C C . GLN A 1 71 ? -1.110 9.387 -10.308 1.00 94.38 71 GLN A C 1
ATOM 532 O O . GLN A 1 71 ? -0.665 8.563 -9.511 1.00 94.38 71 GLN A O 1
ATOM 537 N N . THR A 1 72 ? -1.884 9.037 -11.335 1.00 95.94 72 THR A N 1
ATOM 538 C CA . THR A 1 72 ? -2.199 7.641 -11.665 1.00 95.94 72 THR A CA 1
ATOM 539 C C . THR A 1 72 ? -1.113 7.076 -12.578 1.00 95.94 72 THR A C 1
ATOM 541 O O . THR A 1 72 ? -0.752 7.692 -13.581 1.00 95.94 72 THR A O 1
ATOM 544 N N . VAL A 1 73 ? -0.578 5.911 -12.225 1.00 96.00 73 VAL A N 1
ATOM 545 C CA . VAL A 1 73 ? 0.559 5.279 -12.904 1.00 96.00 73 VAL A CA 1
ATOM 546 C C . VAL A 1 73 ? 0.320 3.784 -13.079 1.00 96.00 73 VAL A C 1
ATOM 548 O O . VAL A 1 73 ? -0.342 3.146 -12.266 1.00 96.00 73 VAL A O 1
ATOM 551 N N . SER A 1 74 ? 0.861 3.210 -14.149 1.00 96.38 74 SER A N 1
ATOM 552 C CA . SER A 1 74 ? 0.917 1.760 -14.325 1.00 96.38 74 SER A CA 1
ATOM 553 C C . SER A 1 74 ? 2.223 1.248 -13.736 1.00 96.38 74 SER A C 1
ATOM 555 O O . SER A 1 74 ? 3.293 1.772 -14.058 1.00 96.38 74 SER A O 1
ATOM 557 N N . VAL A 1 75 ? 2.138 0.240 -12.874 1.00 97.25 75 VAL A N 1
ATOM 558 C CA . VAL A 1 75 ? 3.275 -0.332 -12.157 1.00 97.25 75 VAL A CA 1
ATOM 559 C C . VAL A 1 75 ? 3.326 -1.838 -12.319 1.00 97.25 75 VAL A C 1
ATOM 561 O O . VAL A 1 75 ? 2.316 -2.524 -12.218 1.00 97.25 75 VAL A O 1
ATOM 564 N N . TYR A 1 76 ? 4.526 -2.355 -12.526 1.00 98.25 76 TYR A N 1
ATOM 565 C CA . TYR A 1 76 ? 4.824 -3.776 -12.519 1.00 98.25 76 TYR A CA 1
ATOM 566 C C . TYR A 1 76 ? 5.218 -4.224 -11.113 1.00 98.25 76 TYR A C 1
ATOM 568 O O . TYR A 1 76 ? 6.092 -3.620 -10.477 1.00 98.25 76 TYR A O 1
ATOM 576 N N . ILE A 1 77 ? 4.604 -5.301 -10.629 1.00 98.44 77 ILE A N 1
ATOM 577 C CA . ILE A 1 77 ? 4.888 -5.877 -9.317 1.00 98.44 77 ILE A CA 1
ATOM 578 C C . ILE A 1 77 ? 6.111 -6.782 -9.428 1.00 98.44 77 ILE A C 1
ATOM 580 O O . ILE A 1 77 ? 6.034 -7.944 -9.823 1.00 98.44 77 ILE A O 1
ATOM 584 N N . LYS A 1 78 ? 7.273 -6.259 -9.032 1.00 98.06 78 LYS A N 1
ATOM 585 C CA . LYS A 1 78 ? 8.536 -7.005 -9.083 1.00 98.06 78 LYS A CA 1
ATOM 586 C C . LYS A 1 78 ? 8.618 -8.078 -8.001 1.00 98.06 78 LYS A C 1
ATOM 588 O O . LYS A 1 78 ? 9.182 -9.141 -8.233 1.00 98.06 78 LYS A O 1
ATOM 593 N N . SER A 1 79 ? 8.147 -7.778 -6.791 1.00 97.69 79 SER A N 1
ATOM 594 C CA . SER A 1 79 ? 8.220 -8.697 -5.649 1.00 97.69 79 SER A CA 1
ATOM 595 C C . SER A 1 79 ? 7.306 -8.243 -4.513 1.00 97.69 79 SER A C 1
ATOM 597 O O . SER A 1 79 ? 7.225 -7.049 -4.223 1.00 97.69 79 SER A O 1
ATOM 599 N N . ILE A 1 80 ? 6.685 -9.206 -3.833 1.00 96.81 80 ILE A N 1
ATOM 600 C CA . ILE A 1 80 ? 5.910 -9.015 -2.603 1.00 96.81 80 ILE A CA 1
ATOM 601 C C . ILE A 1 80 ? 6.688 -9.688 -1.464 1.00 96.81 80 ILE A C 1
ATOM 603 O O . ILE A 1 80 ? 7.105 -10.836 -1.590 1.00 96.81 80 ILE A O 1
ATOM 607 N N . LEU A 1 81 ? 6.929 -8.965 -0.369 1.00 95.62 81 LEU A N 1
ATOM 608 C CA . LEU A 1 81 ? 7.742 -9.405 0.772 1.00 95.62 81 LEU A CA 1
ATOM 609 C C . LEU A 1 81 ? 6.917 -9.310 2.069 1.00 95.62 81 LEU A C 1
ATOM 611 O O . LEU A 1 81 ? 7.011 -8.291 2.769 1.00 95.62 81 LEU A O 1
ATOM 615 N N . PRO A 1 82 ? 6.125 -10.346 2.407 1.00 93.31 82 PRO A N 1
ATOM 616 C CA . PRO A 1 82 ? 5.224 -10.333 3.561 1.00 93.31 82 PRO A CA 1
ATOM 617 C C . PRO A 1 82 ? 5.922 -10.107 4.903 1.00 93.31 82 PRO A C 1
ATOM 619 O O . PRO A 1 82 ? 5.451 -9.296 5.698 1.00 93.31 82 PRO A O 1
ATOM 622 N N . ASP A 1 83 ? 7.093 -10.709 5.125 1.00 91.38 83 ASP A N 1
ATOM 623 C CA . ASP A 1 83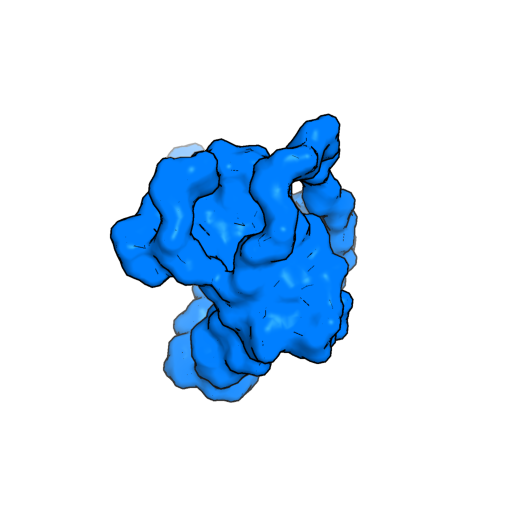 ? 7.866 -10.554 6.372 1.00 91.38 83 ASP A CA 1
ATOM 624 C C . ASP A 1 83 ? 8.224 -9.089 6.668 1.00 91.38 83 ASP A C 1
ATOM 626 O O . ASP A 1 83 ? 8.375 -8.659 7.814 1.00 91.38 83 ASP A O 1
ATOM 630 N N . LYS A 1 84 ? 8.397 -8.298 5.604 1.00 91.88 84 LYS A N 1
ATOM 631 C CA . LYS A 1 84 ? 8.783 -6.886 5.684 1.00 91.88 84 LYS A CA 1
ATOM 632 C C . LYS A 1 84 ? 7.610 -5.941 5.452 1.00 91.88 84 LYS A C 1
ATOM 634 O O . LYS A 1 84 ? 7.820 -4.738 5.581 1.00 91.88 84 LYS A O 1
ATOM 639 N N . MET A 1 85 ? 6.432 -6.462 5.100 1.00 93.50 85 MET A N 1
ATOM 640 C CA . MET A 1 85 ? 5.282 -5.691 4.614 1.00 93.50 85 MET A CA 1
ATOM 641 C C . MET A 1 85 ? 5.676 -4.720 3.490 1.00 93.50 85 MET A C 1
ATOM 643 O O . MET A 1 85 ? 5.367 -3.530 3.528 1.00 93.50 85 MET A O 1
ATOM 647 N N . LYS A 1 86 ? 6.443 -5.212 2.509 1.00 95.62 86 LYS A N 1
ATOM 648 C CA . LYS A 1 86 ? 6.950 -4.401 1.392 1.00 95.62 86 LYS A CA 1
ATOM 649 C C . LYS A 1 86 ? 6.524 -4.983 0.057 1.00 95.62 86 LYS A C 1
ATOM 651 O O . LYS A 1 86 ? 6.613 -6.190 -0.142 1.00 95.62 86 LYS A O 1
ATOM 656 N N . ILE A 1 87 ? 6.170 -4.108 -0.877 1.00 97.88 87 ILE A N 1
ATOM 657 C CA . ILE A 1 87 ? 6.017 -4.443 -2.293 1.00 97.88 87 ILE A CA 1
ATOM 658 C C . ILE A 1 87 ? 7.040 -3.629 -3.076 1.00 97.88 87 ILE A C 1
ATOM 660 O O . ILE A 1 87 ? 7.169 -2.424 -2.863 1.00 97.88 87 ILE A O 1
ATOM 664 N N . LYS A 1 88 ? 7.800 -4.292 -3.947 1.00 98.25 88 LYS A N 1
ATOM 665 C CA . LYS A 1 88 ? 8.713 -3.641 -4.889 1.00 98.25 88 LYS A CA 1
ATOM 666 C C . LYS A 1 88 ? 7.993 -3.447 -6.212 1.00 98.25 88 LYS A C 1
ATOM 668 O O . LYS A 1 88 ? 7.528 -4.424 -6.799 1.00 98.25 88 LYS A O 1
ATOM 673 N N . LEU A 1 89 ? 7.952 -2.208 -6.675 1.00 98.31 89 LEU A N 1
ATOM 674 C CA . LEU A 1 89 ? 7.273 -1.806 -7.898 1.00 98.31 89 LEU A CA 1
ATOM 675 C C . LEU A 1 89 ? 8.275 -1.261 -8.915 1.00 98.31 89 LEU A C 1
ATOM 677 O O . LEU A 1 89 ? 9.347 -0.777 -8.554 1.00 98.31 89 LEU A O 1
ATOM 681 N N . VAL A 1 90 ? 7.904 -1.327 -10.187 1.00 98.06 90 VAL A N 1
ATOM 682 C CA . VAL A 1 90 ? 8.587 -0.633 -11.282 1.00 98.06 90 VAL A CA 1
ATOM 683 C C . VAL A 1 90 ? 7.535 0.149 -12.050 1.00 98.06 90 VAL A C 1
ATOM 685 O O . VAL A 1 90 ? 6.523 -0.421 -12.445 1.00 98.06 90 VAL A O 1
ATOM 688 N N . VAL A 1 91 ? 7.744 1.447 -12.254 1.00 97.31 91 VAL A N 1
ATOM 689 C CA . VAL A 1 91 ? 6.804 2.274 -13.020 1.00 97.31 91 VAL A CA 1
ATOM 690 C C . VAL A 1 91 ? 6.964 1.961 -14.506 1.00 97.31 91 VAL A C 1
ATOM 692 O O . VAL A 1 91 ? 8.052 2.094 -15.056 1.00 97.31 91 VAL A O 1
ATOM 695 N N . VAL A 1 92 ? 5.876 1.537 -15.146 1.00 95.94 92 VAL A N 1
ATOM 696 C CA . VAL A 1 92 ? 5.834 1.156 -16.567 1.00 95.94 92 VAL A CA 1
ATOM 697 C C . VAL A 1 92 ? 5.290 2.299 -17.419 1.00 95.94 92 VAL A C 1
ATOM 699 O O . VAL A 1 92 ? 5.814 2.582 -18.492 1.00 95.94 92 VAL A O 1
ATOM 702 N N . ASN A 1 93 ? 4.244 2.982 -16.943 1.00 94.06 93 ASN A N 1
ATOM 703 C CA . ASN A 1 93 ? 3.636 4.106 -17.651 1.00 94.06 93 ASN A CA 1
ATOM 704 C C . ASN A 1 93 ? 3.209 5.203 -16.668 1.00 94.06 93 ASN A C 1
ATOM 706 O O . ASN A 1 93 ? 2.518 4.933 -15.688 1.00 94.06 93 ASN A O 1
ATOM 710 N N . LYS A 1 94 ? 3.607 6.445 -16.961 1.00 93.00 94 LYS A N 1
ATOM 711 C CA . LYS A 1 94 ? 3.325 7.641 -16.152 1.00 93.00 94 LYS A CA 1
ATOM 712 C C . LYS A 1 94 ? 2.131 8.458 -16.658 1.00 93.00 94 LYS A C 1
ATOM 714 O O . LYS A 1 94 ? 1.620 9.306 -15.936 1.00 93.00 94 LYS A O 1
ATOM 719 N N . ASN A 1 95 ? 1.704 8.223 -17.898 1.00 87.19 95 ASN A N 1
ATOM 720 C CA . ASN A 1 95 ? 0.754 9.059 -18.630 1.00 87.19 95 ASN A CA 1
ATOM 721 C C . ASN A 1 95 ? -0.624 8.395 -18.713 1.00 87.19 95 ASN A C 1
ATOM 723 O O . ASN A 1 95 ? -1.184 8.218 -19.796 1.00 87.19 95 ASN A O 1
ATOM 727 N N . LEU A 1 96 ? -1.172 7.995 -17.567 1.00 84.50 96 LEU A N 1
ATOM 728 C CA . LEU A 1 96 ? -2.556 7.542 -17.501 1.00 84.50 96 LEU A CA 1
ATOM 729 C C . LEU A 1 96 ? -3.464 8.757 -17.294 1.00 84.50 96 LEU A C 1
ATOM 731 O O . LEU A 1 96 ? -3.554 9.299 -16.198 1.00 84.50 96 LEU A O 1
ATOM 735 N N . ASN A 1 97 ? -4.185 9.165 -18.341 1.00 74.56 97 ASN A N 1
ATOM 736 C CA . ASN A 1 97 ? -5.204 10.224 -18.273 1.00 74.56 97 ASN A CA 1
ATOM 737 C C . ASN A 1 97 ? -6.530 9.726 -17.664 1.00 74.56 97 ASN A C 1
ATOM 739 O O . ASN A 1 97 ? -7.615 10.119 -18.092 1.00 74.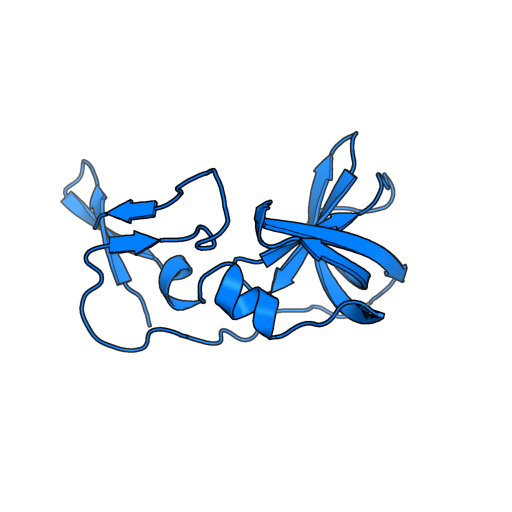56 97 ASN A O 1
ATOM 743 N N . GLN A 1 98 ? -6.460 8.842 -16.670 1.00 76.94 98 GLN A N 1
ATOM 744 C CA . GLN A 1 98 ? -7.628 8.281 -16.005 1.00 76.94 98 GLN A CA 1
ATOM 745 C C . GLN A 1 98 ? -7.593 8.636 -14.525 1.00 76.94 98 GLN A C 1
ATOM 747 O O . GLN A 1 98 ? -6.619 8.365 -13.831 1.00 76.94 98 GLN A O 1
ATOM 752 N N . LYS A 1 99 ? -8.686 9.218 -14.024 1.00 73.50 99 LYS A N 1
ATOM 753 C CA . LYS A 1 99 ? -8.890 9.350 -12.581 1.00 73.50 99 LYS A CA 1
ATOM 754 C C . LYS A 1 99 ? -9.191 7.963 -12.020 1.00 73.50 99 LYS A C 1
ATOM 756 O O . LYS A 1 99 ? -10.273 7.436 -12.264 1.00 73.50 99 LYS A O 1
ATOM 761 N N . MET A 1 100 ? -8.250 7.386 -11.281 1.00 79.44 100 MET A N 1
ATOM 762 C CA . MET A 1 100 ? -8.470 6.136 -10.561 1.00 79.44 100 MET A CA 1
ATOM 763 C C . MET A 1 100 ? -9.023 6.417 -9.160 1.00 79.44 100 MET A C 1
ATOM 765 O O . MET A 1 100 ? -8.601 7.350 -8.476 1.00 79.44 100 MET A O 1
ATOM 769 N N . ARG A 1 101 ? -9.972 5.590 -8.727 1.00 80.56 101 ARG A N 1
ATOM 770 C CA . ARG A 1 101 ? -10.372 5.453 -7.326 1.00 80.56 101 ARG A CA 1
ATOM 771 C C . ARG A 1 101 ? -10.431 3.968 -7.017 1.00 80.56 101 ARG A C 1
ATOM 773 O O . ARG A 1 101 ? -10.946 3.210 -7.832 1.00 80.56 101 ARG A O 1
ATOM 780 N N . PHE A 1 102 ? -9.926 3.566 -5.858 1.00 85.50 102 PHE A N 1
ATOM 781 C CA . PHE A 1 102 ? -10.165 2.213 -5.376 1.00 85.50 102 PHE A CA 1
ATOM 782 C C . PHE A 1 102 ? -11.640 2.086 -5.020 1.00 85.50 102 PHE A C 1
ATOM 784 O O . PHE A 1 102 ? -12.144 2.848 -4.189 1.00 85.50 102 PHE A O 1
ATOM 791 N N . GLU A 1 103 ? -12.337 1.149 -5.655 1.00 84.44 103 GLU A N 1
ATOM 792 C CA . GLU A 1 103 ? -13.653 0.767 -5.165 1.00 84.44 103 GLU A CA 1
ATOM 793 C C . GLU A 1 103 ? -13.476 0.112 -3.791 1.00 84.44 103 GLU A C 1
ATOM 795 O O . GLU A 1 103 ? -12.657 -0.800 -3.645 1.00 84.44 103 GLU A O 1
ATOM 800 N N . PRO A 1 104 ? -14.169 0.604 -2.750 1.00 83.00 104 PRO A N 1
ATOM 801 C CA . PRO A 1 104 ? -13.975 0.097 -1.405 1.00 83.00 104 PRO A CA 1
ATOM 802 C C . PRO A 1 104 ? -14.484 -1.343 -1.314 1.00 83.00 104 PRO A C 1
ATOM 804 O O . PRO A 1 104 ? -15.689 -1.592 -1.321 1.00 83.00 104 PRO A O 1
ATOM 807 N N . HIS A 1 105 ? -13.553 -2.285 -1.182 1.00 89.38 105 HIS A N 1
ATOM 808 C CA . HIS A 1 105 ? -13.850 -3.655 -0.792 1.00 89.38 105 HIS A CA 1
ATOM 809 C C . HIS A 1 105 ? -13.750 -3.775 0.731 1.00 89.38 105 HIS A C 1
ATOM 811 O O . HIS A 1 105 ? -12.684 -3.572 1.312 1.00 89.38 105 HIS A O 1
ATOM 817 N N . TYR A 1 106 ? -14.876 -4.060 1.388 1.00 91.25 106 TYR A N 1
ATOM 818 C CA . TYR A 1 106 ? -14.928 -4.180 2.843 1.00 91.25 106 TYR A CA 1
ATOM 819 C C . TYR A 1 106 ? -14.726 -5.631 3.280 1.00 91.25 106 TYR A C 1
ATOM 821 O O . TYR A 1 106 ? -15.573 -6.481 3.014 1.00 91.25 106 TYR A O 1
ATOM 829 N N . PHE A 1 107 ? -13.650 -5.887 4.021 1.00 90.31 107 PHE A N 1
ATOM 830 C CA . PHE A 1 107 ? -13.366 -7.186 4.640 1.00 90.31 107 PHE A CA 1
ATOM 831 C C . PHE A 1 107 ? -14.170 -7.391 5.929 1.00 90.31 107 PHE A C 1
ATOM 833 O O . PHE A 1 107 ? -14.541 -8.511 6.276 1.00 90.31 107 PHE A O 1
ATOM 840 N N . VAL A 1 108 ? -14.511 -6.296 6.616 1.00 89.31 108 VAL A N 1
ATOM 841 C CA . VAL A 1 108 ? -15.381 -6.304 7.796 1.00 89.31 108 VAL A CA 1
ATOM 842 C C . VAL A 1 108 ? -16.623 -5.480 7.503 1.00 89.31 108 VAL A C 1
ATOM 844 O O . VAL A 1 108 ? -16.523 -4.297 7.192 1.00 89.31 108 VAL A O 1
ATOM 847 N N . THR A 1 109 ? -17.800 -6.094 7.628 1.00 91.25 109 THR A N 1
ATOM 848 C CA . THR A 1 109 ? -19.096 -5.459 7.317 1.00 91.25 109 THR A CA 1
ATOM 849 C C . THR A 1 109 ? -20.056 -5.380 8.502 1.00 91.25 109 THR A C 1
ATOM 851 O O . THR A 1 109 ? -21.089 -4.722 8.414 1.00 91.25 109 THR A O 1
ATOM 854 N N . ARG A 1 110 ? -19.736 -6.034 9.624 1.00 91.06 110 ARG A N 1
ATOM 855 C CA . ARG A 1 110 ? -20.574 -6.082 10.831 1.00 91.06 110 ARG A CA 1
ATOM 856 C C . ARG A 1 110 ? -19.745 -6.404 12.072 1.00 91.06 110 ARG A C 1
ATOM 858 O O . ARG A 1 110 ? -18.666 -6.976 11.955 1.00 91.06 110 ARG A O 1
ATOM 865 N N . GLY A 1 111 ? -20.304 -6.118 13.246 1.00 91.44 111 GLY A N 1
ATOM 866 C CA . GLY A 1 111 ? -19.709 -6.443 14.545 1.00 91.44 111 GLY A CA 1
ATOM 867 C C . GLY A 1 111 ? -19.017 -5.258 15.218 1.00 91.44 111 GLY A C 1
ATOM 868 O O . GLY A 1 111 ? -19.180 -4.110 14.805 1.00 91.44 111 GLY A O 1
ATOM 869 N N . ARG A 1 112 ? -18.267 -5.558 16.282 1.00 88.75 112 ARG A N 1
ATOM 870 C CA . ARG A 1 112 ? -17.447 -4.609 17.039 1.00 88.75 112 ARG A CA 1
ATOM 871 C C . ARG A 1 112 ? -15.979 -4.975 16.847 1.00 88.75 112 ARG A C 1
ATOM 873 O O . ARG A 1 112 ? -15.625 -6.146 16.941 1.00 88.75 112 ARG A O 1
ATOM 880 N N . LEU A 1 113 ? -15.154 -3.976 16.554 1.00 89.94 113 LEU A N 1
ATOM 881 C CA . LEU A 1 113 ? -13.705 -4.127 16.527 1.00 89.94 113 LEU A CA 1
ATOM 882 C C . LEU A 1 113 ? -13.178 -3.798 17.919 1.00 89.94 113 LEU A C 1
ATOM 884 O O . LEU A 1 113 ? -13.366 -2.677 18.376 1.00 89.94 113 LEU A O 1
ATOM 888 N N . ASP A 1 114 ? -12.540 -4.764 18.574 1.00 90.31 114 ASP A N 1
ATOM 889 C CA . ASP A 1 114 ? -11.832 -4.529 19.841 1.00 90.31 114 ASP A CA 1
ATOM 890 C C . ASP A 1 114 ? -10.320 -4.376 19.603 1.00 90.31 114 ASP A C 1
ATOM 892 O O . ASP A 1 114 ? -9.640 -3.571 20.238 1.00 90.31 114 ASP A O 1
ATOM 896 N N . ARG A 1 115 ? -9.781 -5.121 18.629 1.00 91.62 115 ARG A N 1
ATOM 897 C CA . ARG A 1 115 ? -8.375 -5.068 18.216 1.00 91.62 115 ARG A CA 1
ATOM 898 C C . ARG A 1 115 ? -8.254 -5.294 16.715 1.00 91.62 115 ARG A C 1
ATOM 900 O O . ARG A 1 115 ? -8.925 -6.161 16.161 1.00 91.62 115 ARG A O 1
ATOM 907 N N . TRP A 1 116 ? -7.349 -4.563 16.074 1.00 91.56 116 TRP A N 1
ATOM 908 C CA . TRP A 1 116 ? -6.997 -4.737 14.668 1.00 91.56 116 TRP A CA 1
ATOM 909 C C . TRP A 1 116 ? -5.487 -4.848 14.492 1.00 91.56 116 TRP A C 1
ATOM 911 O O . TRP A 1 116 ? -4.757 -3.923 14.847 1.00 91.56 116 TRP A O 1
ATOM 921 N N . ILE A 1 117 ? -5.017 -5.962 13.931 1.00 91.75 117 ILE A N 1
ATOM 922 C CA . ILE A 1 117 ? -3.593 -6.214 13.685 1.00 91.75 117 ILE A CA 1
ATOM 923 C C . ILE A 1 117 ? -3.308 -5.942 12.209 1.00 91.75 117 ILE A C 1
ATOM 925 O O . ILE A 1 117 ? -3.809 -6.633 11.328 1.00 91.75 117 ILE A O 1
ATOM 929 N N . TYR A 1 118 ? -2.490 -4.929 11.934 1.00 89.25 118 TYR A N 1
ATOM 930 C CA . TYR A 1 118 ? -2.107 -4.558 10.570 1.00 89.25 118 TYR A CA 1
ATOM 931 C C . TYR A 1 118 ? -0.977 -5.422 10.021 1.00 89.25 118 TYR A C 1
ATOM 933 O O . TYR A 1 118 ? -0.859 -5.597 8.806 1.00 89.25 118 TYR A O 1
ATOM 941 N N . SER A 1 119 ? -0.114 -5.895 10.917 1.00 89.06 119 SER A N 1
ATOM 942 C CA . SER A 1 119 ? 1.081 -6.649 10.570 1.00 89.06 119 SER A CA 1
ATOM 943 C C . SER A 1 119 ? 0.771 -8.060 10.097 1.00 89.06 119 SER A C 1
ATOM 945 O O . SER A 1 119 ? -0.132 -8.720 10.607 1.00 89.06 119 SER A O 1
ATOM 947 N N . THR A 1 120 ? 1.576 -8.553 9.157 1.00 88.56 120 THR A N 1
ATOM 948 C CA . THR A 1 120 ? 1.556 -9.971 8.784 1.00 88.56 120 THR A CA 1
ATOM 949 C C . THR A 1 120 ? 2.053 -10.827 9.962 1.00 88.56 120 THR A C 1
ATOM 951 O O . THR A 1 120 ? 2.901 -10.358 10.729 1.00 88.56 120 THR A O 1
ATOM 954 N N . PRO A 1 121 ? 1.613 -12.095 10.100 1.00 87.06 121 PRO A N 1
ATOM 955 C CA . PRO A 1 121 ? 2.099 -12.993 11.158 1.00 87.06 121 PRO A CA 1
ATOM 956 C C . PRO A 1 121 ? 3.619 -13.213 11.142 1.00 87.06 121 PRO A C 1
ATOM 958 O O . PRO A 1 121 ? 4.219 -13.532 12.161 1.00 87.06 121 PRO A O 1
ATOM 961 N N . GLN A 1 122 ? 4.241 -13.047 9.973 1.00 85.56 122 GLN A N 1
ATOM 962 C CA . GLN A 1 122 ? 5.680 -13.206 9.770 1.00 85.56 122 GLN A CA 1
ATOM 963 C C . GLN A 1 122 ? 6.468 -11.919 10.059 1.00 85.56 122 GLN A C 1
ATOM 965 O O . GLN A 1 122 ? 7.701 -11.941 10.114 1.00 85.56 122 GLN A O 1
ATOM 970 N N . SER A 1 123 ? 5.789 -10.776 10.219 1.00 87.81 123 SER A N 1
ATOM 971 C CA . SER A 1 123 ? 6.475 -9.513 10.449 1.00 87.81 123 SER A CA 1
ATOM 972 C C . SER A 1 123 ? 7.036 -9.428 11.858 1.00 87.81 123 SER A C 1
ATOM 974 O O . SER A 1 123 ? 6.343 -9.639 12.848 1.00 87.81 123 SER A O 1
ATOM 976 N N . ARG A 1 124 ? 8.298 -9.002 11.959 1.00 84.69 124 ARG A N 1
ATOM 977 C CA . ARG A 1 124 ? 8.925 -8.683 13.252 1.00 84.69 124 ARG A CA 1
ATOM 978 C C . ARG A 1 124 ? 8.313 -7.451 13.921 1.00 84.69 124 ARG A C 1
ATOM 980 O O . ARG A 1 124 ? 8.505 -7.255 15.115 1.00 84.69 124 ARG A O 1
ATOM 987 N N . LYS A 1 125 ? 7.654 -6.577 13.153 1.00 82.75 125 LYS A N 1
ATOM 988 C CA . LYS A 1 125 ? 7.001 -5.377 13.682 1.00 82.75 125 LYS A CA 1
ATOM 989 C C . LYS A 1 125 ? 5.539 -5.694 13.938 1.00 82.75 125 LYS A C 1
ATOM 991 O O . LYS A 1 125 ? 4.837 -6.046 12.998 1.00 82.75 125 LYS A O 1
ATOM 996 N N . GLN A 1 126 ? 5.071 -5.488 15.163 1.00 85.56 126 GLN A N 1
ATOM 997 C CA . GLN A 1 126 ? 3.653 -5.574 15.494 1.00 85.56 126 GLN A CA 1
ATOM 998 C C . GLN A 1 126 ? 3.036 -4.174 15.467 1.00 85.56 126 GLN A C 1
ATOM 1000 O O . GLN A 1 126 ? 3.380 -3.316 16.275 1.00 85.56 126 GLN A O 1
ATOM 1005 N N . ILE A 1 127 ? 2.160 -3.939 14.493 1.00 88.00 127 ILE A N 1
ATOM 1006 C CA . ILE A 1 127 ? 1.401 -2.701 14.336 1.00 88.00 127 ILE A CA 1
ATOM 1007 C C . ILE A 1 127 ? -0.064 -3.054 14.532 1.00 88.00 127 ILE A C 1
ATOM 1009 O O . ILE A 1 127 ? -0.605 -3.902 13.820 1.00 88.00 127 ILE A O 1
ATOM 1013 N N . GLU A 1 128 ? -0.710 -2.388 15.481 1.00 91.75 128 GLU A N 1
ATOM 1014 C CA . GLU A 1 128 ? -2.102 -2.646 15.818 1.00 91.75 128 GLU A CA 1
ATOM 1015 C C . GLU A 1 128 ? -2.846 -1.394 16.273 1.00 91.75 128 GLU A C 1
ATOM 1017 O O . GLU A 1 128 ? -2.256 -0.359 16.580 1.00 91.75 128 GLU A O 1
ATOM 1022 N N . THR A 1 129 ? -4.169 -1.489 16.280 1.00 88.81 129 THR A N 1
ATOM 1023 C CA . THR A 1 129 ? -5.065 -0.533 16.929 1.00 88.81 129 THR A CA 1
ATOM 1024 C C . THR A 1 129 ? -5.928 -1.285 17.927 1.00 88.81 129 THR A C 1
ATOM 1026 O O . THR A 1 129 ? -6.472 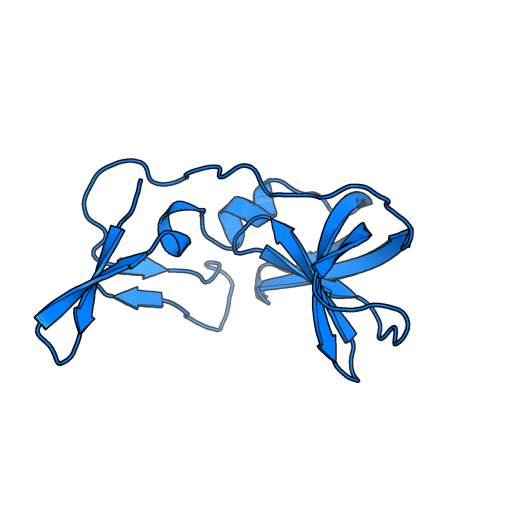-2.341 17.606 1.00 88.81 129 THR A O 1
ATOM 1029 N N . VAL A 1 130 ? -6.015 -0.737 19.135 1.00 88.44 130 VAL A N 1
ATOM 1030 C CA . VAL A 1 130 ? -6.944 -1.156 20.187 1.00 88.44 130 VAL A CA 1
ATOM 1031 C C . VAL A 1 130 ? -7.996 -0.058 20.295 1.00 88.44 130 VAL A C 1
ATOM 1033 O O . VAL A 1 130 ? -7.637 1.122 20.273 1.00 88.44 130 VAL A O 1
ATOM 1036 N N . PHE A 1 131 ? -9.260 -0.464 20.310 1.00 86.00 131 PHE A N 1
ATOM 1037 C CA . PHE A 1 131 ? -10.436 0.399 20.196 1.00 86.00 131 PHE A CA 1
ATOM 1038 C C . PHE A 1 131 ? -11.057 0.728 21.556 1.00 86.00 131 PHE A C 1
ATOM 1040 O O . PHE A 1 131 ? -11.023 -0.152 22.447 1.00 86.00 131 PHE A O 1
#

Organism: NCBI:txid408170

pLDDT: mean 92.76, std 4.96, range [73.5, 98.44]